Protein AF-A0A6B8RJ49-F1 (afdb_monomer)

Nearest PDB structures (foldseek):
  5xt2-assembly5_E  TM=5.731E-01  e=6.250E-02  Bradyrhizobium japonicum
  5clv-assembly4_M  TM=7.093E-01  e=9.841E-01  Escherichia coli
  6kon-assembly1_F  TM=5.400E-01  e=4.940E-01  Mycobacterium tuberculosis H37Rv
  8z6g-assembly3_F  TM=4.407E-01  e=2.615E-01  Pseudomonas aeruginosa
  3onq-assembly3_D  TM=5.230E-01  e=1.763E+00  Bifidobacterium adolescentis ATCC 15703

Solvent-accessible surface area (backbone atoms only — not comparable to full-atom values): 7324 Å² total; per-residue (Å²): 141,77,82,79,66,64,60,67,60,59,46,56,66,74,47,69,87,66,84,90,73,81,86,82,84,84,68,94,77,67,52,66,70,52,52,64,75,63,42,57,66,51,49,51,38,59,77,39,64,52,49,75,70,43,42,52,55,46,47,43,38,74,77,67,64,48,48,56,60,57,46,12,64,74,68,73,49,52,48,67,55,43,51,53,43,52,51,50,49,25,58,53,68,72,41,96,40,69,68,57,52,52,48,50,56,51,48,60,66,67,60,63,79,77,79,80,81,126

Foldseek 3Di:
DDDPPPVVLLCCLLVVVDPPDDDDDDDPPPVVVVVVQSCLLSVLCVVLVQDSVLSVLLCCCQVVVDDLVRSCVVVVHDSVVSVVSCVVSCVSVVHPDSVVVSVVSVVSSVPDPPPPPD

Radius of gyration: 16.25 Å; Cα contacts (8 Å, |Δi|>4): 58; chains: 1; bounding box: 31×36×48 Å

InterPro domains:
  IPR000792 Transcription regulator LuxR, C-terminal [PF00196] (49-100)
  IPR000792 Transcription regulator LuxR, C-terminal [PS50043] (43-109)
  IPR000792 Transcription regulator LuxR, C-terminal [SM00421] (47-105)
  IPR000792 Transcription regulator LuxR, C-terminal [cd06170] (50-97)
  IPR016032 Signal transduction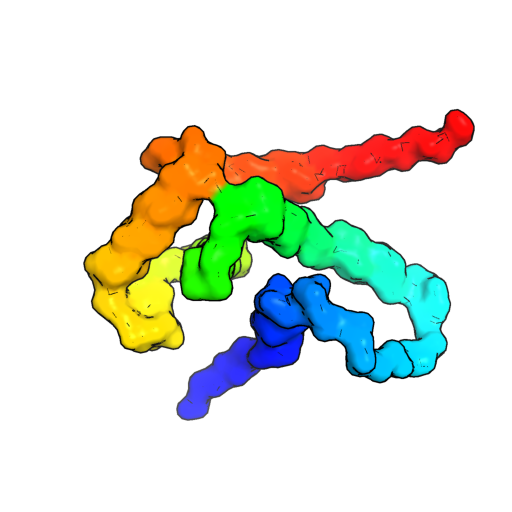 response regulator, C-terminal effector [SSF46894] (45-99)
  IPR036388 Winged helix-like DNA-binding domain superfamily [G3DSA:1.10.10.10] (40-107)

pLDDT: mean 71.75, std 23.83, range [32.22, 97.0]

Mean predicted aligned error: 12.45 Å

Sequence (118 aa):
MFKKINQFYLESIIYSGDLSFGSPRNEGNSILATIQRHDKLSEFIHRHKLTSRESEIFCLIALKGYTNMQIADYCVISDKTVKNHIVKIMNKVGSRSIRKVLSNLILDLLTLPSSETV

Structure (mmCIF, N/CA/C/O backbone):
data_AF-A0A6B8RJ49-F1
#
_entry.id   AF-A0A6B8RJ49-F1
#
loop_
_atom_site.group_PDB
_atom_site.id
_atom_site.type_symbol
_atom_site.label_atom_id
_atom_site.label_alt_id
_atom_site.label_comp_id
_atom_site.label_asym_id
_atom_site.label_entity_id
_atom_site.label_seq_id
_atom_site.pdbx_PDB_ins_code
_atom_site.Cartn_x
_atom_site.Cartn_y
_atom_site.Cartn_z
_atom_site.occupancy
_atom_site.B_iso_or_equiv
_atom_site.auth_seq_id
_atom_site.auth_comp_id
_atom_site.auth_asym_id
_atom_site.auth_atom_id
_atom_site.pdbx_PDB_model_num
ATOM 1 N N . MET A 1 1 ? -10.559 -23.356 -9.058 1.00 36.19 1 MET A N 1
ATOM 2 C CA . MET A 1 1 ? -9.837 -23.847 -7.862 1.00 36.19 1 MET A CA 1
ATOM 3 C C . MET A 1 1 ? -8.797 -22.802 -7.456 1.00 36.19 1 MET A C 1
ATOM 5 O O . MET A 1 1 ? -7.609 -22.991 -7.674 1.00 36.19 1 MET A O 1
ATOM 9 N N . PHE A 1 2 ? -9.248 -21.656 -6.938 1.00 32.22 2 PHE A N 1
ATOM 10 C CA . PHE A 1 2 ? -8.369 -20.546 -6.561 1.00 32.22 2 PHE A CA 1
ATOM 11 C C . PHE A 1 2 ? -8.190 -20.558 -5.051 1.00 32.22 2 PHE A C 1
ATOM 13 O O . PHE A 1 2 ? -9.165 -20.616 -4.302 1.00 32.22 2 PHE A O 1
ATOM 20 N N . LYS A 1 3 ? -6.924 -20.623 -4.630 1.00 34.94 3 LYS A N 1
ATOM 21 C CA . LYS A 1 3 ? -6.516 -20.738 -3.234 1.00 34.94 3 LYS A CA 1
ATOM 22 C C . LYS A 1 3 ? -7.161 -19.598 -2.451 1.00 34.94 3 LYS A C 1
ATOM 24 O O . LYS A 1 3 ? -6.801 -18.443 -2.658 1.00 34.94 3 LYS A O 1
ATOM 29 N N . LYS A 1 4 ? -8.101 -19.951 -1.566 1.00 35.22 4 LYS A N 1
ATOM 30 C CA . LYS A 1 4 ? -8.577 -19.095 -0.480 1.00 35.22 4 LYS A CA 1
ATOM 31 C C . LYS A 1 4 ? -7.334 -18.625 0.270 1.00 35.22 4 LYS A C 1
ATOM 33 O O . LYS A 1 4 ? -6.779 -19.364 1.081 1.00 35.22 4 LYS A O 1
ATOM 38 N N . ILE A 1 5 ? -6.854 -17.425 -0.048 1.00 42.62 5 ILE A N 1
ATOM 39 C CA . ILE A 1 5 ? -6.049 -16.670 0.904 1.00 42.62 5 ILE A CA 1
ATOM 40 C C . ILE A 1 5 ? -6.905 -16.630 2.156 1.00 42.62 5 ILE A C 1
ATOM 42 O O . ILE A 1 5 ? -8.113 -16.433 2.057 1.00 42.62 5 ILE A O 1
ATOM 46 N N . ASN A 1 6 ? -6.285 -16.952 3.282 1.00 39.75 6 ASN 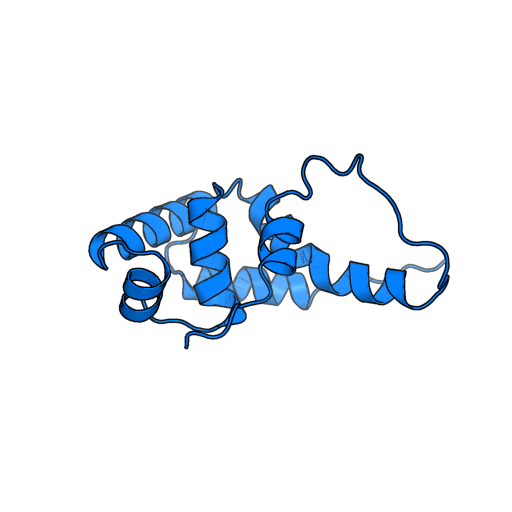A N 1
ATOM 47 C CA . ASN A 1 6 ? -6.913 -17.084 4.580 1.00 39.75 6 ASN A CA 1
ATOM 48 C C . ASN A 1 6 ? -7.704 -15.795 4.863 1.00 39.75 6 ASN A C 1
ATOM 50 O O . ASN A 1 6 ? -7.137 -14.808 5.322 1.00 39.75 6 ASN A O 1
ATOM 54 N N . GLN A 1 7 ? -8.981 -15.775 4.467 1.00 42.28 7 GLN A N 1
ATOM 55 C CA . GLN A 1 7 ? -9.842 -14.592 4.461 1.00 42.28 7 GLN A CA 1
ATOM 56 C C . GLN A 1 7 ? -9.899 -14.001 5.869 1.00 42.28 7 GLN A C 1
ATOM 58 O O . GLN A 1 7 ? -9.843 -12.793 6.040 1.00 42.28 7 GLN A O 1
ATOM 63 N N . PHE A 1 8 ? -9.783 -14.880 6.863 1.00 40.72 8 PHE A N 1
ATOM 64 C CA . PHE A 1 8 ? -9.591 -14.590 8.273 1.00 40.72 8 PHE A CA 1
ATOM 65 C C . PHE A 1 8 ? -8.454 -13.595 8.590 1.00 40.72 8 PHE A C 1
ATOM 67 O O . PHE A 1 8 ? -8.618 -12.748 9.457 1.00 40.72 8 PHE A O 1
ATOM 74 N N . TYR A 1 9 ? -7.315 -13.640 7.885 1.00 47.62 9 TYR A N 1
ATOM 75 C CA . TYR A 1 9 ? -6.198 -12.708 8.111 1.00 47.62 9 TYR A CA 1
ATOM 76 C C . TYR A 1 9 ? -6.467 -11.314 7.540 1.00 47.62 9 TYR A C 1
ATOM 78 O O . TYR A 1 9 ? -6.091 -10.323 8.157 1.00 47.62 9 TYR A O 1
ATOM 86 N N . LEU A 1 10 ? -7.110 -11.224 6.372 1.00 44.12 10 LEU A N 1
ATOM 87 C CA . LEU A 1 10 ? -7.505 -9.932 5.803 1.00 44.12 10 LEU A CA 1
ATOM 88 C C . LEU A 1 10 ? -8.643 -9.313 6.618 1.00 44.12 10 LEU A C 1
ATOM 90 O O . LEU A 1 10 ? -8.602 -8.117 6.885 1.00 44.12 10 LEU A O 1
ATOM 94 N N . GLU A 1 11 ? -9.593 -10.122 7.093 1.00 42.19 11 GLU A N 1
ATOM 95 C CA . GLU A 1 11 ? -10.644 -9.639 7.988 1.00 42.19 11 GLU A CA 1
ATOM 96 C C . GLU A 1 11 ? -10.070 -9.221 9.348 1.00 42.19 11 GLU A C 1
ATOM 98 O O . GLU A 1 11 ? -10.376 -8.134 9.812 1.00 42.19 11 GLU A O 1
ATOM 103 N N . SER A 1 12 ? -9.126 -9.961 9.934 1.00 44.91 12 SER A N 1
ATOM 104 C CA . SER A 1 12 ? -8.474 -9.560 11.191 1.00 44.91 12 SER A CA 1
ATOM 105 C C . SER A 1 12 ? -7.661 -8.257 11.098 1.00 44.91 12 SER A C 1
ATOM 107 O O . SER A 1 12 ? -7.509 -7.587 12.116 1.00 44.91 12 SER A O 1
ATOM 109 N N . ILE A 1 13 ? -7.121 -7.902 9.924 1.00 47.06 13 ILE A N 1
ATOM 110 C CA . ILE A 1 13 ? -6.358 -6.654 9.703 1.00 47.06 13 ILE A CA 1
ATOM 111 C C . ILE A 1 13 ? -7.291 -5.478 9.372 1.00 47.06 13 ILE A C 1
ATOM 113 O O . ILE A 1 13 ? -6.981 -4.334 9.693 1.00 47.06 13 ILE A O 1
ATOM 117 N N . ILE A 1 14 ? -8.424 -5.742 8.713 1.00 44.66 14 ILE A N 1
ATOM 118 C CA . ILE A 1 14 ? -9.390 -4.714 8.297 1.00 44.66 14 ILE A CA 1
ATOM 119 C C . ILE A 1 14 ? -10.431 -4.433 9.404 1.00 44.66 14 ILE A C 1
ATOM 121 O O . ILE A 1 14 ? -10.919 -3.308 9.489 1.00 44.66 14 ILE A O 1
ATOM 125 N N . TYR A 1 15 ? -10.731 -5.404 10.277 1.00 43.94 15 TYR A N 1
ATOM 126 C CA . TYR A 1 15 ? -11.748 -5.322 11.342 1.00 43.94 15 TYR A CA 1
ATOM 127 C C . TYR A 1 15 ? -11.195 -5.148 12.767 1.00 43.94 15 TYR A C 1
ATOM 129 O O . TYR A 1 15 ? -11.966 -5.120 13.723 1.00 43.94 15 TYR A O 1
ATOM 137 N N . SER A 1 16 ? -9.893 -4.931 12.954 1.00 43.81 16 SER A N 1
ATOM 138 C CA . SER A 1 16 ? -9.298 -4.630 14.272 1.00 43.81 16 SER A CA 1
ATOM 139 C C . SER A 1 16 ? -9.726 -3.274 14.874 1.00 43.81 16 SER A C 1
ATOM 141 O O . SER A 1 16 ? -9.253 -2.900 15.943 1.00 43.81 16 SER A O 1
ATOM 143 N N . GLY A 1 17 ? -10.655 -2.556 14.231 1.00 39.16 17 GLY A N 1
ATOM 144 C CA . GLY A 1 17 ? -11.345 -1.394 14.796 1.00 39.16 17 GLY A CA 1
ATOM 145 C C . GLY A 1 17 ? -12.513 -1.719 15.738 1.00 39.16 17 GLY A C 1
ATOM 146 O O . GLY A 1 17 ? -13.003 -0.799 16.384 1.00 39.16 17 GLY A O 1
ATOM 147 N N . ASP A 1 18 ? -12.959 -2.979 15.838 1.00 38.03 18 ASP A N 1
ATOM 148 C CA . ASP A 1 18 ? -14.029 -3.383 16.764 1.00 38.03 18 ASP A CA 1
ATOM 149 C C . ASP A 1 18 ? -13.892 -4.873 17.154 1.00 38.03 18 ASP A C 1
ATOM 151 O O . ASP A 1 18 ? -14.432 -5.767 16.505 1.00 38.03 18 ASP A O 1
ATOM 155 N N . LEU A 1 19 ? -13.102 -5.171 18.193 1.00 41.03 19 LEU A N 1
ATOM 156 C CA . LEU A 1 19 ? -12.934 -6.529 18.733 1.00 41.03 19 LEU A CA 1
ATOM 157 C C . LEU A 1 19 ? -13.678 -6.673 20.064 1.00 41.03 19 LEU A C 1
ATOM 159 O O . LEU A 1 19 ? -13.086 -6.685 21.140 1.00 41.03 19 LEU A O 1
ATOM 163 N N . SER A 1 20 ? -14.996 -6.841 19.969 1.00 33.72 20 SER A N 1
ATOM 164 C CA . SER A 1 20 ? -15.868 -7.335 21.042 1.00 33.72 20 SER A CA 1
ATOM 165 C C . SER A 1 20 ? -16.368 -8.768 20.775 1.00 33.72 20 SER A C 1
ATOM 167 O O . SER A 1 20 ? -17.446 -9.152 21.219 1.00 33.72 20 SER A O 1
ATOM 169 N N . PHE A 1 21 ? -15.572 -9.607 20.094 1.00 33.91 21 PHE A N 1
ATOM 170 C CA . PHE A 1 21 ? -15.893 -11.027 19.900 1.00 33.91 21 PHE A CA 1
ATOM 171 C C . PHE A 1 21 ? -14.752 -11.968 20.323 1.00 33.91 21 PHE A C 1
ATOM 173 O O . PHE A 1 21 ? -13.747 -12.113 19.638 1.00 33.91 21 PHE A O 1
ATOM 180 N N . GLY A 1 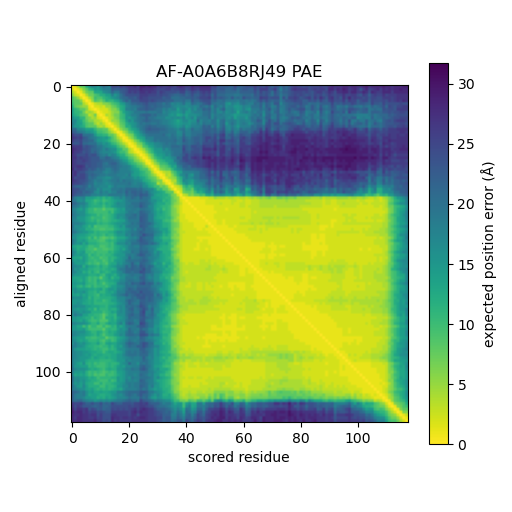22 ? -14.969 -12.632 21.464 1.00 32.78 22 GLY A N 1
ATOM 181 C CA . GLY A 1 22 ? -14.559 -14.013 21.751 1.00 32.78 22 GLY A CA 1
ATOM 182 C C . GLY A 1 22 ? -13.070 -14.369 21.680 1.00 32.78 22 GLY A C 1
ATOM 183 O O . GLY A 1 22 ? -12.597 -14.889 20.676 1.00 32.78 22 GLY A O 1
ATOM 184 N N . SER A 1 23 ? -12.371 -14.228 22.807 1.00 34.41 23 SER A N 1
ATOM 185 C CA . SER A 1 23 ? -11.026 -14.779 23.028 1.00 34.41 23 SER A CA 1
ATOM 186 C C . SER A 1 23 ? -11.032 -16.324 23.051 1.00 34.41 23 SER A C 1
ATOM 188 O O . SER A 1 23 ? -11.784 -16.901 23.848 1.00 34.41 23 SER A O 1
ATOM 190 N N . PRO A 1 24 ? -10.203 -17.033 22.251 1.00 34.12 24 PRO A N 1
ATOM 191 C CA . PRO A 1 24 ? -9.929 -18.441 22.482 1.00 34.12 24 PRO A CA 1
ATOM 192 C C . PRO A 1 24 ? -8.962 -18.582 23.661 1.00 34.12 24 PRO A C 1
ATOM 194 O O . PRO A 1 24 ? -7.909 -17.951 23.739 1.00 34.12 24 PRO A O 1
ATOM 197 N N . ARG A 1 25 ? -9.375 -19.416 24.612 1.00 35.72 25 ARG A N 1
ATOM 198 C CA . ARG A 1 25 ? -8.720 -19.661 25.893 1.00 35.72 25 ARG A CA 1
ATOM 199 C C . ARG A 1 25 ? -7.288 -20.198 25.725 1.00 35.72 25 ARG A C 1
ATOM 201 O O . ARG A 1 25 ? -7.096 -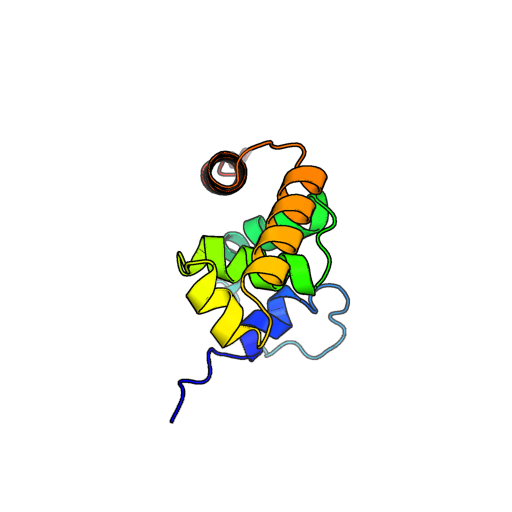21.271 25.173 1.00 35.72 25 ARG A O 1
ATOM 208 N N . ASN A 1 26 ? -6.360 -19.493 26.371 1.00 44.00 26 ASN A N 1
ATOM 209 C CA . ASN A 1 26 ? -5.241 -20.019 27.161 1.00 44.00 26 ASN A CA 1
ATOM 210 C C . ASN A 1 26 ? -4.101 -20.777 26.438 1.00 44.00 26 ASN A C 1
ATOM 212 O O . ASN A 1 26 ? -3.979 -21.986 26.586 1.00 44.00 26 ASN A O 1
ATOM 216 N N . GLU A 1 27 ? -3.175 -20.035 25.814 1.00 38.53 27 GLU A N 1
ATOM 217 C CA . GLU A 1 27 ? -1.748 -20.407 25.713 1.00 38.53 27 GLU A CA 1
ATOM 218 C C . GLU A 1 27 ? -0.874 -19.160 25.957 1.00 38.53 27 GLU A C 1
ATOM 220 O O . GLU A 1 27 ? -0.604 -18.346 25.074 1.00 38.53 27 GLU A O 1
ATOM 225 N N . GLY A 1 28 ? -0.510 -18.962 27.225 1.00 43.31 28 GLY A N 1
ATOM 226 C CA . GLY A 1 28 ? -0.168 -17.664 27.814 1.00 43.31 28 GLY A CA 1
ATOM 227 C C . GLY A 1 28 ? 1.133 -16.972 27.402 1.00 43.31 28 GLY A C 1
ATOM 228 O O . GLY A 1 28 ? 1.287 -15.817 27.768 1.00 43.31 28 GLY A O 1
ATOM 229 N N . ASN A 1 29 ? 2.047 -17.573 26.630 1.00 42.59 29 ASN A N 1
ATOM 230 C CA . ASN A 1 29 ? 3.356 -16.940 26.353 1.00 42.59 29 ASN A CA 1
ATOM 231 C C . ASN A 1 29 ? 3.794 -16.916 24.870 1.00 42.59 29 ASN A C 1
ATOM 233 O O . ASN A 1 29 ? 4.801 -16.286 24.555 1.00 42.59 29 ASN A O 1
ATOM 237 N N . SER A 1 30 ? 3.055 -17.531 23.938 1.00 42.25 30 SER A N 1
ATOM 238 C CA . SER A 1 30 ? 3.390 -17.560 22.495 1.00 42.25 30 SER A CA 1
ATOM 239 C C . SER A 1 30 ? 2.632 -16.511 21.664 1.00 42.25 30 SER A C 1
ATOM 241 O O . SER A 1 30 ? 3.068 -16.117 20.576 1.00 42.25 30 SER A O 1
ATOM 243 N N . ILE A 1 31 ? 1.511 -16.010 22.190 1.00 47.34 31 ILE A N 1
ATOM 244 C CA . ILE A 1 31 ? 0.617 -15.090 21.481 1.00 47.34 31 ILE A CA 1
ATOM 245 C C . ILE A 1 31 ? 1.195 -13.664 21.466 1.00 47.34 31 ILE A C 1
ATOM 247 O O . ILE A 1 31 ? 1.177 -13.014 20.426 1.00 47.34 31 ILE A O 1
ATOM 251 N N . LEU A 1 32 ? 1.807 -13.194 22.560 1.00 40.22 32 LEU A N 1
ATOM 252 C CA . LEU A 1 32 ? 2.321 -11.817 22.681 1.00 40.22 32 LEU A CA 1
ATOM 253 C C . LEU A 1 32 ? 3.447 -11.493 21.678 1.00 40.22 32 LEU A C 1
ATOM 255 O O . LEU A 1 32 ? 3.441 -10.431 21.057 1.00 40.22 32 LEU A O 1
ATOM 259 N N . ALA A 1 33 ? 4.367 -12.436 21.444 1.00 41.75 33 ALA A N 1
ATOM 260 C CA . ALA A 1 33 ? 5.445 -12.286 20.458 1.00 41.75 33 ALA A CA 1
ATOM 261 C C . ALA A 1 33 ? 4.952 -12.391 18.997 1.00 41.75 33 ALA A C 1
ATOM 263 O O . ALA A 1 33 ? 5.598 -11.880 18.077 1.00 41.75 33 ALA A O 1
ATOM 264 N N . THR A 1 34 ? 3.807 -13.048 18.781 1.00 41.38 34 THR A N 1
ATOM 265 C CA . THR A 1 34 ? 3.137 -13.139 17.475 1.00 41.38 34 THR A CA 1
ATOM 266 C C . THR A 1 34 ? 2.310 -11.877 17.202 1.00 41.38 34 THR A C 1
ATOM 268 O O . THR A 1 34 ? 2.365 -11.347 16.096 1.00 41.38 34 THR A O 1
ATOM 271 N N . ILE A 1 35 ? 1.643 -11.320 18.220 1.00 45.19 35 ILE A N 1
ATOM 272 C CA . ILE A 1 35 ? 0.938 -10.029 18.157 1.00 45.19 35 ILE A CA 1
ATOM 273 C C . ILE A 1 35 ? 1.910 -8.896 17.781 1.00 45.19 35 ILE A C 1
ATOM 275 O O . ILE A 1 35 ? 1.606 -8.098 16.898 1.00 45.19 35 ILE A O 1
ATOM 279 N N . GLN A 1 36 ? 3.122 -8.876 18.350 1.00 46.03 36 GLN A N 1
ATOM 280 C CA . GLN A 1 36 ? 4.119 -7.820 18.102 1.00 46.03 36 GLN A CA 1
ATOM 281 C C . GLN A 1 36 ? 4.582 -7.686 16.640 1.00 46.03 36 GLN A C 1
ATOM 283 O O . GLN A 1 36 ? 4.878 -6.580 16.192 1.00 46.03 36 GLN A O 1
ATOM 288 N N . ARG A 1 37 ? 4.661 -8.784 15.874 1.00 45.09 37 ARG A N 1
ATOM 289 C CA . ARG A 1 37 ? 5.126 -8.748 14.469 1.00 45.09 37 ARG A CA 1
ATOM 290 C C . ARG A 1 37 ? 4.030 -8.364 13.472 1.00 45.09 37 ARG A C 1
ATOM 292 O O . ARG A 1 37 ? 4.342 -7.991 12.344 1.00 45.09 37 ARG A O 1
ATOM 299 N N . HIS A 1 38 ? 2.766 -8.440 13.882 1.00 52.78 38 HIS A N 1
ATOM 300 C CA . HIS A 1 38 ? 1.602 -8.181 13.034 1.00 52.78 38 HIS A CA 1
ATOM 301 C C . HIS A 1 38 ? 1.074 -6.736 13.119 1.00 52.78 38 HIS A C 1
ATOM 303 O O . HIS A 1 38 ? 0.186 -6.376 12.347 1.00 52.78 38 HIS A O 1
ATOM 309 N N . ASP A 1 39 ? 1.644 -5.894 13.987 1.00 68.44 39 ASP A N 1
ATOM 310 C CA . ASP A 1 39 ? 1.061 -4.587 14.314 1.00 68.44 39 ASP A CA 1
ATOM 311 C C . ASP A 1 39 ? 1.592 -3.426 13.456 1.00 68.44 39 ASP A C 1
ATOM 313 O O . ASP A 1 39 ? 0.876 -2.474 13.176 1.00 68.44 39 ASP A O 1
ATOM 317 N N . LYS A 1 40 ? 2.816 -3.503 12.919 1.00 78.69 40 LYS A N 1
ATOM 318 C CA . LYS A 1 40 ? 3.415 -2.356 12.202 1.00 78.69 40 LYS A CA 1
ATOM 319 C C . LYS A 1 40 ? 2.738 -2.010 10.879 1.00 78.69 40 LYS A C 1
ATOM 321 O O . LYS A 1 40 ? 2.638 -0.838 10.531 1.00 78.69 40 LYS A O 1
ATOM 326 N N . LEU A 1 41 ? 2.237 -3.004 10.144 1.00 81.62 41 LEU A N 1
ATOM 327 C CA . LEU A 1 41 ? 1.473 -2.748 8.918 1.00 81.62 41 LEU A CA 1
ATOM 328 C C . LEU A 1 41 ? 0.103 -2.129 9.233 1.00 81.62 41 LEU A C 1
ATOM 330 O O . LEU A 1 41 ? -0.324 -1.213 8.533 1.00 81.62 41 LEU A O 1
ATOM 334 N N . SER A 1 42 ? -0.553 -2.602 10.296 1.00 81.44 42 SER A N 1
ATOM 335 C CA . SER A 1 42 ? -1.817 -2.044 10.788 1.00 81.44 42 SER A CA 1
ATOM 336 C C . SER A 1 42 ? -1.623 -0.610 11.289 1.00 81.44 42 SER A C 1
ATOM 338 O O . SER A 1 42 ? -2.336 0.300 10.868 1.00 81.44 42 SER A O 1
ATOM 340 N N . GLU A 1 43 ? -0.579 -0.379 12.088 1.00 83.94 43 GLU A N 1
ATOM 341 C CA . GLU A 1 43 ? -0.160 0.937 12.563 1.00 83.94 43 GLU A CA 1
ATOM 342 C C . GLU A 1 43 ? 0.121 1.877 11.386 1.00 83.94 43 GLU A C 1
ATOM 344 O O . GLU A 1 43 ? -0.365 3.003 11.375 1.00 83.94 43 GLU A O 1
ATOM 349 N N . PHE A 1 44 ? 0.831 1.414 10.353 1.00 87.56 44 PHE A N 1
ATOM 350 C CA . PHE A 1 44 ? 1.100 2.195 9.145 1.00 87.56 44 PHE A CA 1
ATOM 351 C C . PHE A 1 44 ? -0.193 2.573 8.408 1.00 87.56 44 PHE A C 1
ATOM 353 O O . PHE A 1 44 ? -0.396 3.736 8.046 1.00 87.56 44 PHE A O 1
ATOM 360 N N . ILE A 1 45 ? -1.092 1.604 8.211 1.00 87.50 45 ILE A N 1
ATOM 361 C CA . ILE A 1 45 ? -2.406 1.810 7.587 1.00 87.50 45 ILE A CA 1
ATOM 362 C C . ILE A 1 45 ? -3.222 2.846 8.372 1.00 87.50 45 ILE A C 1
ATOM 364 O O . ILE A 1 45 ? -3.777 3.772 7.772 1.00 87.50 45 ILE A O 1
ATOM 368 N N . HIS A 1 46 ? -3.260 2.720 9.700 1.00 87.19 46 HIS A N 1
ATOM 369 C CA . HIS A 1 46 ? -4.009 3.604 10.586 1.00 87.19 46 HIS A CA 1
ATOM 370 C C . HIS A 1 46 ? -3.402 5.012 10.635 1.00 87.19 46 HIS A C 1
ATOM 372 O O . HIS A 1 46 ? -4.106 6.001 10.420 1.00 87.19 46 HIS A O 1
ATOM 378 N N . ARG A 1 47 ? -2.079 5.109 10.817 1.00 89.56 47 ARG A N 1
ATOM 379 C CA . ARG A 1 47 ? -1.306 6.362 10.843 1.00 89.56 47 ARG A CA 1
ATOM 380 C C . ARG A 1 47 ? -1.540 7.189 9.582 1.00 89.56 47 ARG A C 1
ATOM 382 O O . ARG A 1 47 ? -1.701 8.405 9.662 1.00 89.56 47 ARG A O 1
ATOM 389 N N . HIS A 1 48 ? -1.608 6.532 8.425 1.00 90.69 48 HIS A N 1
ATOM 390 C CA . HIS A 1 48 ? -1.843 7.182 7.135 1.00 90.69 48 HIS A CA 1
ATOM 391 C C . HIS A 1 48 ? -3.317 7.204 6.700 1.00 90.69 48 HIS A C 1
ATOM 393 O O . HIS A 1 48 ? -3.620 7.666 5.598 1.00 90.69 48 HIS A O 1
ATOM 399 N N . LYS A 1 49 ? -4.245 6.751 7.556 1.00 89.50 49 LYS A N 1
ATOM 400 C CA . LYS A 1 49 ? -5.699 6.763 7.322 1.00 89.50 49 LYS A CA 1
ATOM 401 C C . LYS A 1 49 ? -6.082 6.175 5.959 1.00 89.50 49 LYS A C 1
ATOM 403 O O . LYS A 1 49 ? -6.879 6.763 5.212 1.00 89.50 49 LYS A O 1
ATOM 408 N N . LEU A 1 50 ? -5.474 5.049 5.588 1.00 86.75 50 LEU A N 1
ATOM 409 C CA . LEU A 1 50 ? -5.820 4.363 4.344 1.00 86.75 50 LEU A CA 1
ATOM 410 C C . LEU A 1 50 ? -7.244 3.799 4.457 1.00 86.75 50 LEU A C 1
ATOM 412 O O . LEU A 1 50 ? -7.640 3.259 5.486 1.00 86.75 50 LEU A O 1
ATOM 416 N N . THR A 1 51 ? -8.042 3.975 3.406 1.00 84.94 51 THR A N 1
ATOM 417 C CA . THR A 1 51 ? -9.381 3.370 3.324 1.00 84.94 51 THR A CA 1
ATOM 418 C C . THR A 1 51 ? -9.261 1.857 3.183 1.00 84.94 51 THR A C 1
ATOM 420 O O . THR A 1 51 ? -8.235 1.376 2.713 1.00 84.94 51 THR A O 1
ATOM 423 N N . SER A 1 52 ? -10.323 1.099 3.462 1.00 81.56 52 SER A N 1
ATOM 424 C CA . SER A 1 52 ? -10.305 -0.369 3.343 1.00 81.56 52 SER A CA 1
ATOM 425 C C . SER A 1 52 ? -9.777 -0.851 1.986 1.00 81.56 52 SER A C 1
ATOM 427 O O . SER A 1 52 ? -8.954 -1.762 1.925 1.00 81.56 52 SER A O 1
ATOM 429 N N . ARG A 1 53 ? -10.166 -0.176 0.894 1.00 85.38 53 ARG A N 1
ATOM 430 C CA . ARG A 1 53 ? -9.708 -0.512 -0.461 1.00 85.38 53 ARG A CA 1
ATOM 431 C C . ARG A 1 53 ? -8.245 -0.152 -0.717 1.00 85.38 53 ARG A C 1
ATOM 433 O O . ARG A 1 53 ? -7.543 -0.864 -1.426 1.00 85.38 53 ARG A O 1
ATOM 440 N N . GLU A 1 54 ? -7.782 0.961 -0.163 1.00 88.88 54 GLU A N 1
ATOM 441 C CA . GLU A 1 54 ? -6.377 1.364 -0.251 1.00 88.88 54 GLU A CA 1
ATOM 442 C C . GLU A 1 54 ? -5.484 0.431 0.571 1.00 88.88 54 GLU A C 1
ATOM 444 O O . GLU A 1 54 ? -4.429 0.034 0.089 1.00 88.88 54 GLU A O 1
ATOM 449 N N . SER A 1 55 ? -5.929 0.033 1.763 1.00 87.88 55 SER A N 1
ATOM 450 C CA . SER A 1 55 ? -5.256 -0.933 2.632 1.00 87.88 55 SER A CA 1
ATOM 451 C C . SER A 1 55 ? -5.131 -2.297 1.962 1.00 87.88 55 SER A C 1
ATOM 453 O O . SER A 1 55 ? -4.048 -2.868 1.942 1.00 87.88 55 SER A O 1
ATOM 455 N N . GLU A 1 56 ? -6.202 -2.793 1.338 1.00 87.19 56 GLU A N 1
ATOM 456 C CA . GLU A 1 56 ? -6.180 -4.048 0.582 1.00 87.19 56 GLU A CA 1
ATOM 457 C C . GLU A 1 56 ? -5.140 -4.011 -0.550 1.00 87.19 56 GLU A C 1
ATOM 459 O O . GLU A 1 56 ? -4.262 -4.874 -0.625 1.00 87.19 56 GLU A O 1
ATOM 464 N N . ILE A 1 57 ? -5.182 -2.971 -1.393 1.00 90.94 57 ILE A N 1
ATOM 465 C CA . ILE A 1 57 ? -4.223 -2.786 -2.492 1.00 90.94 57 ILE A CA 1
ATOM 466 C C . ILE A 1 57 ? -2.797 -2.658 -1.951 1.00 90.94 57 ILE A C 1
ATOM 468 O O . ILE A 1 57 ? -1.874 -3.275 -2.483 1.00 90.94 57 ILE A O 1
ATOM 472 N N . PHE A 1 58 ? -2.602 -1.891 -0.879 1.00 92.31 58 PHE A N 1
ATOM 473 C CA . PHE A 1 58 ? -1.297 -1.707 -0.260 1.00 92.31 58 PHE A CA 1
ATOM 474 C C . PHE A 1 58 ? -0.730 -3.022 0.289 1.00 92.31 58 PHE A C 1
ATOM 476 O O . PHE A 1 58 ? 0.433 -3.327 0.035 1.00 92.31 58 PHE A O 1
ATOM 483 N N . CYS A 1 59 ? -1.546 -3.842 0.954 1.00 87.69 59 CYS A N 1
ATOM 484 C CA . CYS A 1 59 ? -1.154 -5.161 1.450 1.00 87.69 59 CYS A CA 1
ATOM 485 C C . CYS A 1 59 ? -0.730 -6.107 0.317 1.00 87.69 59 CYS A C 1
ATOM 487 O O . CYS A 1 59 ? 0.270 -6.813 0.452 1.00 87.69 59 CYS A O 1
ATOM 489 N N . LEU A 1 60 ? -1.444 -6.107 -0.815 1.00 87.88 60 LEU A N 1
ATOM 490 C CA . LEU A 1 60 ? -1.079 -6.918 -1.985 1.00 87.88 60 LEU A CA 1
ATOM 491 C C . LEU A 1 60 ? 0.277 -6.496 -2.572 1.00 87.88 60 LEU A C 1
ATOM 493 O O . LEU A 1 60 ? 1.076 -7.346 -2.967 1.00 87.88 60 LEU A O 1
ATOM 497 N N . ILE A 1 61 ? 0.578 -5.196 -2.573 1.00 92.69 61 ILE A N 1
ATOM 498 C CA . ILE A 1 61 ? 1.887 -4.687 -3.001 1.00 92.69 61 ILE A CA 1
ATOM 499 C C . ILE A 1 61 ? 2.965 -5.075 -1.981 1.00 92.69 61 ILE A C 1
ATOM 501 O O . ILE A 1 61 ? 3.972 -5.673 -2.349 1.00 92.69 61 ILE A O 1
ATOM 505 N N . ALA A 1 62 ? 2.760 -4.750 -0.705 1.00 88.56 62 ALA A N 1
ATOM 506 C CA . ALA A 1 62 ? 3.783 -4.856 0.331 1.00 88.56 62 ALA A CA 1
ATOM 507 C C . ALA A 1 62 ? 4.129 -6.305 0.703 1.00 88.56 62 ALA A C 1
ATOM 509 O O . ALA A 1 62 ? 5.298 -6.620 0.898 1.00 88.56 62 ALA A O 1
ATOM 510 N N . LEU A 1 63 ? 3.131 -7.190 0.789 1.00 85.62 63 LEU A N 1
ATOM 511 C CA . LEU A 1 63 ? 3.325 -8.567 1.257 1.00 85.62 63 LEU A CA 1
ATOM 512 C C . LEU A 1 63 ? 3.518 -9.571 0.122 1.00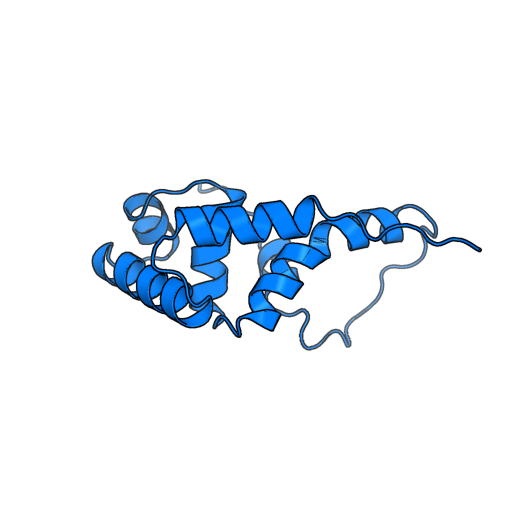 85.62 63 LEU A C 1
ATOM 514 O O . LEU A 1 63 ? 4.148 -10.608 0.323 1.00 85.62 63 LEU A O 1
ATOM 518 N N . LYS A 1 64 ? 2.923 -9.318 -1.050 1.00 81.19 64 LYS A N 1
ATOM 519 C CA . LYS A 1 64 ? 2.963 -10.256 -2.182 1.00 81.19 64 LYS A CA 1
ATOM 520 C C . LYS A 1 64 ? 3.803 -9.764 -3.353 1.00 81.19 64 LYS A C 1
ATOM 522 O O . LYS A 1 64 ? 4.102 -10.565 -4.234 1.00 81.19 64 LYS A O 1
ATOM 527 N N . GLY A 1 65 ? 4.167 -8.482 -3.385 1.00 89.00 65 GLY A N 1
ATOM 528 C CA . GLY A 1 65 ? 4.892 -7.898 -4.512 1.00 89.00 65 GLY A CA 1
ATOM 529 C C . GLY A 1 65 ? 4.086 -7.923 -5.811 1.00 89.00 65 GLY A C 1
ATOM 530 O O . GLY A 1 65 ? 4.676 -7.996 -6.887 1.00 89.00 65 GLY A O 1
ATOM 531 N N . TYR A 1 66 ? 2.751 -7.921 -5.732 1.00 93.31 66 TYR A N 1
ATOM 532 C CA . TYR A 1 66 ? 1.911 -8.024 -6.922 1.00 93.31 66 TYR A CA 1
ATOM 533 C C . TYR A 1 66 ? 2.058 -6.805 -7.833 1.00 93.31 66 TYR A C 1
ATOM 535 O O . TYR A 1 66 ? 2.164 -5.659 -7.391 1.00 93.31 66 TYR A O 1
ATOM 543 N N . THR A 1 67 ? 2.026 -7.070 -9.136 1.00 94.44 67 THR A N 1
ATOM 544 C CA . THR A 1 67 ? 1.978 -6.038 -10.174 1.00 94.44 67 THR A CA 1
ATOM 545 C C . THR A 1 67 ? 0.586 -5.411 -10.260 1.00 94.44 67 THR A C 1
ATOM 547 O O . THR A 1 67 ? -0.406 -6.007 -9.845 1.00 94.44 67 THR A O 1
ATOM 550 N N . ASN A 1 68 ? 0.481 -4.230 -10.878 1.00 94.75 68 ASN A N 1
ATOM 551 C CA . ASN A 1 68 ? -0.810 -3.554 -11.071 1.00 94.75 68 ASN A CA 1
ATOM 552 C C . ASN A 1 68 ? -1.846 -4.433 -11.793 1.00 94.75 68 ASN A C 1
ATOM 554 O O . ASN A 1 68 ? -3.028 -4.330 -11.487 1.00 94.75 68 ASN A O 1
ATOM 558 N N . MET A 1 69 ? -1.405 -5.288 -12.724 1.00 94.44 69 MET A N 1
ATOM 559 C CA . MET A 1 69 ? -2.279 -6.212 -13.454 1.00 94.44 69 MET A CA 1
ATOM 560 C C . MET A 1 69 ? -2.784 -7.338 -12.545 1.00 94.44 69 MET A C 1
ATOM 562 O O . MET A 1 69 ? -3.978 -7.580 -12.478 1.00 94.44 69 MET A O 1
ATOM 566 N N . GLN A 1 70 ? -1.900 -7.952 -11.754 1.00 92.69 70 GLN A N 1
ATOM 567 C CA . GLN A 1 70 ? -2.297 -8.998 -10.803 1.00 92.69 70 GLN A CA 1
ATOM 568 C C . GLN A 1 70 ? -3.230 -8.464 -9.712 1.00 92.69 70 GLN A C 1
ATOM 570 O O . GLN A 1 70 ? -4.154 -9.155 -9.296 1.00 92.69 70 GLN A O 1
ATOM 575 N N . ILE A 1 71 ? -3.004 -7.229 -9.254 1.00 91.94 71 ILE A N 1
ATOM 576 C CA . ILE A 1 71 ? -3.909 -6.556 -8.318 1.00 91.94 71 ILE A CA 1
ATOM 577 C C . ILE A 1 71 ? -5.250 -6.285 -8.997 1.00 91.94 71 ILE A C 1
ATOM 579 O O . ILE A 1 71 ? -6.278 -6.526 -8.383 1.00 91.94 71 ILE A O 1
ATOM 583 N N . ALA A 1 72 ? -5.256 -5.815 -10.246 1.00 92.25 72 ALA A N 1
ATOM 584 C CA . ALA A 1 72 ? -6.477 -5.569 -11.011 1.00 92.25 72 ALA A CA 1
ATOM 585 C C . ALA A 1 72 ? -7.331 -6.841 -11.138 1.00 92.25 72 ALA A C 1
ATOM 587 O O . ALA A 1 72 ? -8.521 -6.804 -10.822 1.00 92.25 72 ALA A O 1
ATOM 588 N N . ASP A 1 73 ? -6.701 -7.965 -11.480 1.00 91.31 73 ASP A N 1
ATOM 589 C CA . ASP A 1 73 ? -7.356 -9.271 -11.575 1.00 91.31 73 ASP A CA 1
ATOM 590 C C . ASP A 1 73 ? -7.880 -9.743 -10.213 1.00 91.31 73 ASP A C 1
ATOM 592 O O . ASP A 1 73 ? -9.028 -10.170 -10.097 1.00 91.31 73 ASP A O 1
ATOM 596 N N . TYR A 1 74 ? -7.064 -9.625 -9.159 1.00 87.00 74 TYR A N 1
ATOM 597 C CA . TYR A 1 74 ? -7.439 -10.040 -7.805 1.00 87.00 74 TYR A CA 1
ATOM 598 C C . TYR A 1 74 ? -8.608 -9.218 -7.253 1.00 87.00 74 TYR A C 1
ATOM 600 O O . TYR A 1 74 ? -9.543 -9.744 -6.654 1.00 87.00 74 TYR A O 1
ATOM 608 N N . CYS A 1 75 ? -8.550 -7.908 -7.460 1.00 83.75 75 CYS A N 1
ATOM 609 C CA . CYS A 1 75 ? -9.501 -6.947 -6.937 1.00 83.75 75 CYS A CA 1
ATOM 610 C C . CYS A 1 75 ? -10.713 -6.735 -7.865 1.00 83.75 75 CYS A C 1
ATOM 612 O O . CYS A 1 75 ? -11.593 -5.951 -7.504 1.00 83.75 75 CYS A O 1
ATOM 614 N N . VAL A 1 76 ? -10.753 -7.390 -9.032 1.00 91.56 76 VAL A N 1
ATOM 615 C CA . VAL A 1 76 ? -11.791 -7.269 -10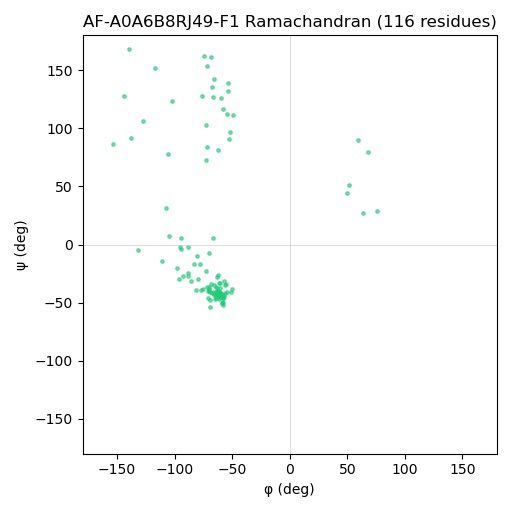.074 1.00 91.56 76 VAL A CA 1
ATOM 616 C C . VAL A 1 76 ? -12.052 -5.803 -10.459 1.00 91.56 76 VAL A C 1
ATOM 618 O O . VAL A 1 76 ? -13.174 -5.301 -10.427 1.00 91.56 76 VAL A O 1
ATOM 621 N N . ILE A 1 77 ? -10.981 -5.073 -10.780 1.00 91.38 77 ILE A N 1
ATOM 622 C CA . ILE A 1 77 ? -11.007 -3.662 -11.207 1.00 91.38 77 ILE A CA 1
ATOM 623 C C . ILE A 1 77 ? -10.006 -3.425 -12.339 1.00 91.38 77 ILE A C 1
ATOM 625 O O . ILE A 1 77 ? -9.152 -4.259 -12.594 1.00 91.38 77 ILE A O 1
ATOM 629 N N . SER A 1 78 ? -10.065 -2.274 -13.015 1.00 95.81 78 SER A N 1
ATOM 630 C CA . SER A 1 78 ? -9.088 -1.952 -14.069 1.00 95.81 78 SER A CA 1
ATOM 631 C C . SER A 1 78 ? -7.690 -1.629 -13.515 1.00 95.81 78 SER A C 1
ATOM 633 O O . SER A 1 78 ? -7.557 -1.086 -12.412 1.00 95.81 78 SER A O 1
ATOM 635 N N . ASP A 1 79 ? -6.641 -1.855 -14.316 1.00 96.06 79 ASP A N 1
ATOM 636 C CA . ASP A 1 79 ? -5.261 -1.450 -13.995 1.00 96.06 79 ASP A CA 1
ATOM 637 C C . ASP A 1 79 ? -5.158 0.065 -13.725 1.00 96.06 79 ASP A C 1
ATOM 639 O O . ASP A 1 79 ? -4.411 0.518 -12.853 1.00 96.06 79 ASP A O 1
ATOM 643 N N . LYS A 1 80 ? -5.953 0.860 -14.449 1.00 96.69 80 LYS A N 1
ATOM 644 C CA . LYS A 1 80 ? -6.071 2.304 -14.279 1.00 96.69 80 LYS A CA 1
ATOM 645 C C . LYS A 1 80 ? -6.640 2.647 -12.908 1.00 96.69 80 LYS A C 1
ATOM 647 O O . LYS A 1 80 ? -6.125 3.550 -12.247 1.00 96.69 80 LYS A O 1
ATOM 652 N N . THR A 1 81 ? -7.656 1.915 -12.458 1.00 95.06 81 THR A N 1
ATOM 653 C CA . THR A 1 81 ? -8.238 2.072 -11.121 1.00 95.06 81 THR A CA 1
ATOM 654 C C . THR A 1 81 ? -7.212 1.726 -10.042 1.00 95.06 81 THR A C 1
ATOM 656 O O . THR A 1 81 ? -7.052 2.498 -9.098 1.00 95.06 81 THR A O 1
ATOM 659 N N . VAL A 1 82 ? -6.440 0.646 -10.212 1.00 96.19 82 VAL A N 1
ATOM 660 C CA . VAL A 1 82 ? -5.338 0.292 -9.296 1.00 96.19 82 VAL A CA 1
ATOM 661 C C . VAL A 1 82 ? -4.310 1.421 -9.212 1.00 96.19 82 VAL A C 1
ATOM 663 O O . VAL A 1 82 ? -3.988 1.880 -8.117 1.00 96.19 82 VAL A O 1
ATOM 666 N N . LYS A 1 83 ? -3.845 1.943 -10.355 1.00 96.06 83 LYS A N 1
ATOM 667 C CA . LYS A 1 83 ? -2.913 3.085 -10.402 1.00 96.06 83 LYS A CA 1
ATOM 668 C C . LYS A 1 83 ? -3.471 4.304 -9.661 1.00 96.06 83 LYS A C 1
ATOM 670 O O . LYS A 1 83 ? -2.740 4.942 -8.908 1.00 96.06 83 LYS A O 1
ATOM 675 N N . ASN A 1 84 ? -4.759 4.604 -9.825 1.00 97.00 84 ASN A N 1
ATOM 676 C CA . ASN A 1 84 ? -5.408 5.709 -9.118 1.00 97.00 84 ASN A CA 1
ATOM 677 C C . ASN A 1 84 ? -5.420 5.488 -7.595 1.00 97.00 84 ASN A C 1
ATOM 679 O O . ASN A 1 84 ? -5.149 6.426 -6.847 1.00 97.00 84 ASN A O 1
ATOM 683 N N . HIS A 1 85 ? -5.686 4.266 -7.124 1.00 96.31 85 HIS A N 1
ATOM 684 C CA . HIS A 1 85 ? -5.579 3.938 -5.699 1.00 96.31 85 HIS A CA 1
ATOM 685 C C . HIS A 1 85 ? -4.142 4.078 -5.184 1.00 96.31 85 HIS A C 1
ATOM 687 O O . HIS A 1 85 ? -3.941 4.668 -4.127 1.00 96.31 85 HIS A O 1
ATOM 693 N N . ILE A 1 86 ? -3.136 3.630 -5.944 1.00 96.44 86 ILE A N 1
ATOM 694 C CA . ILE A 1 86 ? -1.718 3.794 -5.580 1.00 96.44 86 ILE A CA 1
ATOM 695 C C . ILE A 1 86 ? -1.351 5.276 -5.449 1.00 96.44 86 ILE A C 1
ATOM 697 O O . ILE A 1 86 ? -0.683 5.656 -4.491 1.00 96.44 86 ILE A O 1
ATOM 701 N N . VAL A 1 87 ? -1.824 6.134 -6.358 1.00 96.88 87 VAL A N 1
ATOM 702 C CA . VAL A 1 87 ? -1.629 7.591 -6.255 1.00 96.88 87 VAL A CA 1
ATOM 703 C C . VAL A 1 87 ? -2.269 8.150 -4.985 1.00 96.88 87 VAL A C 1
ATOM 705 O O . VAL A 1 87 ? -1.633 8.932 -4.282 1.00 96.88 87 VAL A O 1
ATOM 708 N N . LYS A 1 88 ? -3.488 7.723 -4.636 1.00 96.81 88 LYS A N 1
ATOM 709 C CA . LYS A 1 88 ? -4.140 8.146 -3.386 1.00 96.81 88 LYS A CA 1
ATOM 710 C C . LYS A 1 88 ? -3.367 7.692 -2.144 1.00 96.81 88 LYS A C 1
ATOM 712 O O . LYS A 1 88 ? -3.165 8.505 -1.247 1.00 96.81 88 LYS A O 1
ATOM 717 N N . ILE A 1 89 ? -2.872 6.452 -2.120 1.00 96.25 89 ILE A N 1
ATOM 718 C CA . ILE A 1 89 ? -2.015 5.933 -1.039 1.00 96.25 89 ILE A CA 1
ATOM 719 C C . ILE A 1 89 ? -0.749 6.784 -0.912 1.00 96.25 89 ILE A C 1
ATOM 721 O O . ILE A 1 89 ? -0.431 7.260 0.172 1.00 96.25 89 ILE A O 1
ATOM 725 N N . MET A 1 90 ? -0.050 7.027 -2.024 1.00 96.69 90 MET A N 1
ATOM 726 C CA . MET A 1 90 ? 1.157 7.856 -2.052 1.00 96.69 90 MET A CA 1
ATOM 727 C C . MET A 1 90 ? 0.895 9.267 -1.514 1.00 96.69 90 MET A C 1
ATOM 729 O O . MET A 1 90 ? 1.658 9.748 -0.677 1.00 96.69 90 MET A O 1
ATOM 733 N N . ASN A 1 91 ? -0.217 9.888 -1.912 1.00 96.38 91 ASN A N 1
ATOM 734 C CA . ASN A 1 91 ? -0.615 11.205 -1.422 1.00 96.38 91 ASN A CA 1
ATOM 735 C C . ASN A 1 91 ? -0.903 11.201 0.086 1.00 96.38 91 ASN A C 1
ATOM 737 O O . ASN A 1 91 ? -0.458 12.107 0.782 1.00 96.38 91 ASN A O 1
ATOM 741 N N . LYS A 1 92 ? -1.590 10.174 0.605 1.00 94.12 92 LYS A N 1
ATOM 742 C CA . LYS A 1 92 ? -1.868 10.030 2.047 1.00 94.12 92 LYS A CA 1
ATOM 743 C C . LYS A 1 92 ? -0.610 9.808 2.884 1.00 94.12 92 LYS A C 1
ATOM 745 O O . LYS A 1 92 ? -0.517 10.297 4.005 1.00 94.12 92 LYS A O 1
ATOM 750 N N . VAL A 1 93 ? 0.365 9.091 2.333 1.00 93.94 93 VAL A N 1
ATOM 751 C CA . VAL A 1 93 ? 1.668 8.876 2.976 1.00 93.94 93 VAL A CA 1
ATOM 752 C C . VAL A 1 93 ? 2.582 10.103 2.831 1.00 93.94 93 VAL A C 1
ATOM 754 O O . VAL A 1 93 ? 3.560 10.230 3.561 1.00 93.94 93 VAL A O 1
ATOM 757 N N . GLY A 1 94 ? 2.278 11.027 1.914 1.00 93.62 94 GLY A N 1
ATOM 758 C CA . GLY A 1 94 ? 3.122 12.189 1.623 1.00 93.62 94 GLY A CA 1
ATOM 759 C C . GLY A 1 94 ? 4.365 11.839 0.796 1.00 93.62 94 GLY A C 1
ATOM 760 O O . GLY A 1 94 ? 5.403 12.483 0.915 1.00 93.62 94 GLY A O 1
ATOM 761 N N . SER A 1 95 ? 4.283 10.801 -0.039 1.00 94.06 95 SER A N 1
ATOM 762 C CA . SER A 1 95 ? 5.388 10.315 -0.869 1.00 94.06 95 SER A CA 1
ATOM 763 C C . SER A 1 95 ? 5.069 10.451 -2.355 1.00 94.06 95 SER A C 1
ATOM 765 O O . SER A 1 95 ? 3.923 10.358 -2.773 1.00 94.06 95 SER A O 1
ATOM 767 N N . ARG A 1 96 ? 6.103 10.616 -3.186 1.00 92.75 96 ARG A N 1
ATOM 768 C CA . ARG A 1 96 ? 5.981 10.619 -4.658 1.00 92.75 96 ARG A CA 1
ATOM 769 C C . ARG A 1 96 ? 6.262 9.256 -5.294 1.00 92.75 96 ARG A C 1
ATOM 771 O O . ARG A 1 96 ? 6.210 9.122 -6.511 1.00 92.75 96 ARG A O 1
ATOM 778 N N . SER A 1 97 ? 6.625 8.257 -4.490 1.00 94.12 97 SER A N 1
ATOM 779 C CA . SER A 1 97 ? 7.063 6.953 -4.981 1.00 94.12 97 SER A CA 1
ATOM 780 C C . SER A 1 97 ? 6.583 5.831 -4.077 1.00 94.12 97 SER A C 1
ATOM 782 O O . SER A 1 97 ? 6.878 5.819 -2.880 1.00 94.12 97 SER A O 1
ATOM 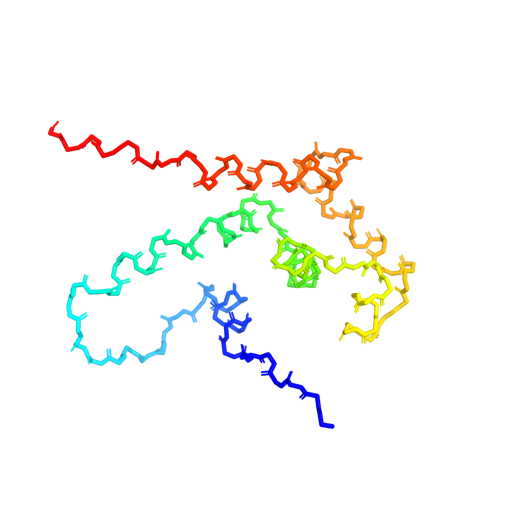784 N N . ILE A 1 98 ? 5.924 4.834 -4.671 1.00 93.31 98 ILE A N 1
ATOM 785 C CA . ILE A 1 98 ? 5.480 3.633 -3.959 1.00 93.31 98 ILE A CA 1
ATOM 786 C C . ILE A 1 98 ? 6.665 2.868 -3.361 1.00 93.31 98 ILE A C 1
ATOM 788 O O . ILE A 1 98 ? 6.568 2.361 -2.252 1.00 93.31 98 ILE A O 1
ATOM 792 N N . ARG A 1 99 ? 7.834 2.881 -4.020 1.00 93.56 99 ARG A N 1
ATOM 793 C CA . ARG A 1 99 ? 9.067 2.310 -3.452 1.00 93.56 99 ARG A CA 1
ATOM 794 C C . ARG A 1 99 ? 9.464 2.999 -2.151 1.00 93.56 99 ARG A C 1
ATOM 796 O O . ARG A 1 99 ? 9.867 2.329 -1.208 1.00 93.56 99 ARG A O 1
ATOM 803 N N . LYS A 1 100 ? 9.326 4.325 -2.081 1.00 92.81 100 LYS A N 1
ATOM 804 C CA . LYS A 1 100 ? 9.627 5.080 -0.860 1.00 92.81 100 LYS A CA 1
ATOM 805 C C . LYS A 1 100 ? 8.596 4.805 0.238 1.00 92.81 100 LYS A C 1
ATOM 807 O O . LYS A 1 100 ? 8.986 4.675 1.389 1.00 92.81 100 LYS A O 1
ATOM 812 N N . VAL A 1 101 ? 7.319 4.636 -0.118 1.00 93.44 101 VAL A N 1
ATOM 813 C CA . VAL A 1 101 ? 6.269 4.205 0.826 1.00 93.44 101 VAL A CA 1
ATOM 814 C C . VAL A 1 101 ? 6.619 2.846 1.440 1.00 93.44 101 VAL A C 1
ATOM 816 O O . VAL A 1 101 ? 6.635 2.712 2.658 1.00 93.44 101 VAL A O 1
ATOM 819 N N . LEU A 1 102 ? 6.968 1.859 0.610 1.00 92.50 102 LEU A N 1
ATOM 820 C CA . LEU A 1 102 ? 7.374 0.530 1.078 1.00 92.50 102 LEU A CA 1
ATOM 821 C C . LEU A 1 102 ? 8.648 0.583 1.925 1.00 92.50 102 LEU A C 1
ATOM 823 O O . LEU A 1 102 ? 8.738 -0.089 2.944 1.00 92.50 102 LEU A O 1
ATOM 827 N N . SER A 1 103 ? 9.618 1.414 1.539 1.00 92.38 103 SER A N 1
ATOM 828 C CA . SER A 1 103 ? 10.834 1.627 2.326 1.00 92.38 103 SER A CA 1
ATOM 829 C C . SER A 1 103 ? 10.538 2.194 3.713 1.00 92.38 103 SER A C 1
ATOM 831 O O . SER A 1 103 ? 11.208 1.790 4.656 1.00 92.38 103 SER A O 1
ATOM 833 N N . ASN A 1 104 ? 9.561 3.094 3.853 1.00 89.12 104 ASN A N 1
ATOM 834 C CA . ASN A 1 104 ? 9.167 3.622 5.160 1.00 89.12 104 ASN A CA 1
ATOM 835 C C . ASN A 1 104 ? 8.508 2.537 6.021 1.00 89.12 104 ASN A C 1
ATOM 837 O O . ASN A 1 104 ? 8.840 2.420 7.191 1.00 89.12 104 ASN A O 1
ATOM 841 N N . LEU A 1 105 ? 7.648 1.697 5.434 1.00 89.25 105 LEU A N 1
ATOM 842 C CA . LEU A 1 105 ? 7.082 0.542 6.138 1.00 89.25 105 LEU A CA 1
ATOM 843 C C . LEU A 1 105 ? 8.180 -0.423 6.615 1.00 89.25 105 LEU A C 1
ATOM 845 O O . LEU A 1 105 ? 8.138 -0.897 7.743 1.00 89.25 105 LEU A O 1
ATOM 849 N N . ILE A 1 106 ? 9.172 -0.714 5.767 1.00 88.06 106 ILE A N 1
ATOM 850 C CA . ILE A 1 106 ? 10.308 -1.567 6.143 1.00 88.06 106 ILE A CA 1
ATOM 851 C C . ILE A 1 106 ? 11.133 -0.907 7.249 1.00 88.06 106 ILE A C 1
ATOM 853 O O . ILE A 1 106 ? 11.538 -1.588 8.183 1.00 88.06 106 ILE A O 1
ATOM 857 N N . LEU A 1 107 ? 11.365 0.405 7.176 1.00 86.56 107 LEU A N 1
ATOM 858 C CA . LEU A 1 107 ? 12.074 1.129 8.227 1.00 86.56 107 LEU A CA 1
ATOM 859 C C . LEU A 1 107 ? 11.335 1.019 9.567 1.00 86.56 107 LEU A C 1
ATOM 861 O O . LEU A 1 107 ? 11.970 0.676 10.555 1.00 86.56 107 LEU A O 1
ATOM 865 N N . ASP A 1 108 ? 10.014 1.207 9.567 1.00 82.44 108 ASP A N 1
ATOM 866 C CA . ASP A 1 108 ? 9.151 1.058 10.748 1.00 82.44 108 ASP A CA 1
ATOM 867 C C . ASP A 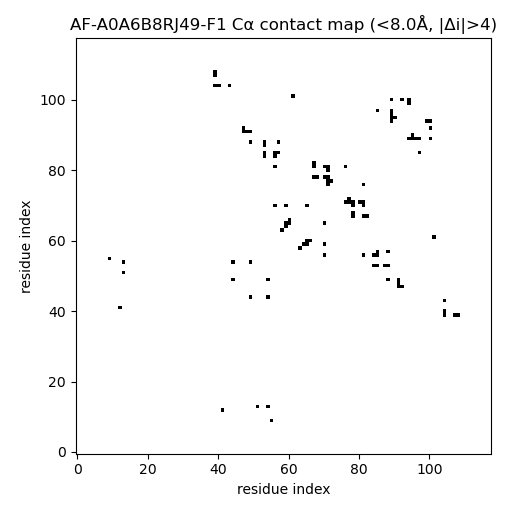1 108 ? 9.152 -0.375 11.318 1.00 82.44 108 ASP A C 1
ATOM 869 O O . ASP A 1 108 ? 8.904 -0.573 12.507 1.00 82.44 108 ASP A O 1
ATOM 873 N N . LEU A 1 109 ? 9.420 -1.383 10.481 1.00 80.12 109 LEU A N 1
ATOM 874 C CA . LEU A 1 109 ? 9.584 -2.780 10.898 1.00 80.12 109 LEU A CA 1
ATOM 875 C C . LEU A 1 109 ? 10.974 -3.067 11.487 1.00 80.12 109 LEU A C 1
ATOM 877 O O . LEU A 1 109 ? 11.114 -3.980 12.299 1.00 80.12 109 LEU A O 1
ATOM 881 N N . LEU A 1 110 ? 11.999 -2.334 11.048 1.00 80.25 110 LEU A N 1
ATOM 882 C CA . LEU A 1 110 ? 13.388 -2.517 11.473 1.00 80.25 110 LEU A CA 1
ATOM 883 C C . LEU A 1 110 ? 13.740 -1.701 12.721 1.00 80.25 110 LEU A C 1
ATOM 885 O O . LEU A 1 110 ? 14.650 -2.085 13.455 1.00 80.25 110 LEU A O 1
ATOM 889 N N . THR A 1 111 ? 13.025 -0.609 12.996 1.00 73.56 111 THR A N 1
ATOM 890 C CA . THR A 1 111 ? 13.069 0.066 14.295 1.00 73.56 111 THR A CA 1
ATOM 891 C C . THR A 1 111 ? 12.341 -0.787 15.332 1.00 73.56 111 THR A C 1
ATOM 893 O O . THR A 1 111 ? 11.161 -0.604 15.627 1.00 73.56 111 THR A O 1
ATOM 896 N N . LEU A 1 112 ? 13.065 -1.761 15.890 1.00 57.28 112 LEU A N 1
ATOM 897 C CA . LEU A 1 112 ? 12.646 -2.452 17.106 1.00 57.28 112 LEU A CA 1
ATOM 898 C C . LEU A 1 112 ? 12.363 -1.398 18.189 1.00 57.28 112 LEU A C 1
ATOM 900 O O . LEU A 1 112 ? 13.141 -0.445 18.301 1.00 57.28 112 LEU A O 1
ATOM 904 N N . PRO A 1 113 ? 11.299 -1.539 19.003 1.00 52.12 113 PRO A N 1
ATOM 905 C CA . PRO A 1 113 ? 11.256 -0.803 20.252 1.00 52.12 113 PRO A CA 1
ATOM 906 C C . PRO A 1 113 ? 12.510 -1.220 21.013 1.00 52.12 113 PRO A C 1
ATOM 908 O O . PRO A 1 113 ? 12.688 -2.405 21.306 1.00 52.12 113 PRO A O 1
ATOM 911 N N . SER A 1 114 ? 13.407 -0.269 21.267 1.00 50.19 114 SER A N 1
ATOM 912 C CA . SER A 1 114 ? 14.436 -0.448 22.275 1.00 50.19 114 SER A CA 1
ATOM 913 C C . SER A 1 114 ? 13.697 -0.934 23.510 1.00 50.19 114 SER A C 1
ATOM 915 O O . SER A 1 114 ? 12.865 -0.216 24.064 1.00 50.19 114 SER A O 1
ATOM 917 N N . SER A 1 115 ? 13.924 -2.186 23.888 1.00 53.66 115 SER A N 1
ATOM 918 C CA . SER A 1 115 ? 13.634 -2.643 25.228 1.00 53.66 115 SER A CA 1
ATOM 919 C C . SER A 1 115 ? 14.527 -1.822 26.154 1.00 53.66 115 SER A C 1
ATOM 921 O O . SER A 1 115 ? 15.597 -2.271 26.550 1.00 53.66 115 SER A O 1
ATOM 923 N N . GLU A 1 116 ? 14.109 -0.601 26.478 1.00 47.38 116 GLU A N 1
ATOM 924 C CA . GLU A 1 116 ? 14.459 0.022 27.746 1.00 47.38 116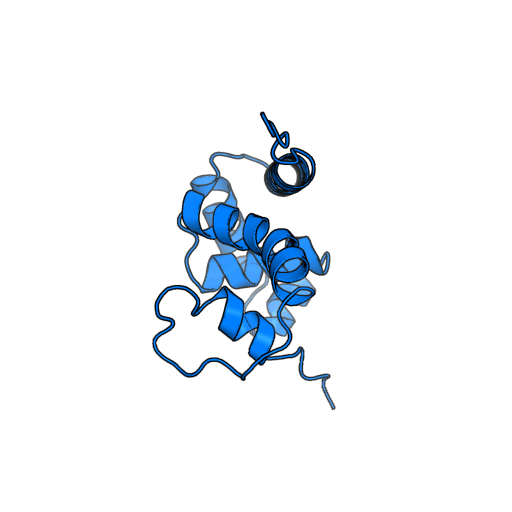 GLU A CA 1
ATOM 925 C C . GLU A 1 116 ? 13.635 -0.704 28.813 1.00 47.38 116 GLU A C 1
ATOM 927 O O . GLU A 1 116 ? 12.620 -0.244 29.321 1.00 47.38 116 GLU A O 1
ATOM 932 N N . THR A 1 117 ? 14.050 -1.941 29.077 1.00 47.62 117 THR A N 1
ATOM 933 C CA . THR A 1 117 ? 14.027 -2.490 30.423 1.00 47.62 117 THR A CA 1
ATOM 934 C C . THR A 1 117 ? 15.152 -1.800 31.179 1.00 47.62 117 THR A C 1
ATOM 936 O O . THR A 1 117 ? 16.313 -2.109 30.912 1.00 47.62 117 THR A O 1
ATOM 939 N N . VAL A 1 118 ? 14.803 -0.831 32.024 1.00 40.16 118 VAL A N 1
ATOM 940 C CA . VAL A 1 118 ? 15.099 -0.709 33.470 1.00 40.16 118 VAL A CA 1
ATOM 941 C C . VAL A 1 118 ? 14.633 0.671 33.920 1.00 40.16 118 VAL A C 1
ATOM 943 O O . VAL A 1 118 ? 15.083 1.669 33.321 1.00 40.16 118 VAL A O 1
#

Organism: NCBI:txid1778678

Secondary structure (DSSP, 8-state):
------HHHHHHHHSTT---S-PPP--TTTHHHHHHHHHHHHHHHHHTT--HHHHHHHHHHHHH---HHHHHHHHTS-HHHHHHHHHHHHHHHT-S-HHHHHHHHHHHHHS-------